Protein AF-A0A2E4FPM6-F1 (afdb_monomer_lite)

pLDDT: mean 92.64, std 7.2, range [59.97, 98.19]

Radius of gyration: 11.46 Å; chains: 1; bounding box: 29×18×30 Å

Sequence (65 aa):
MTIDRNDFGIKTESRGARWVAWVTRDGSDKPLDSVLLCGQTRDEAESNARAWADKLTADPILIRN

Secondary structure (DSSP, 8-state):
----GGGEEEEEEEETTEEEEEEEETT--SPGGG--EEESSHHHHHHHHHHHHHHHHH-GGGS--

Structure (mmCIF, N/CA/C/O backbone):
data_AF-A0A2E4FPM6-F1
#
_entry.id   AF-A0A2E4FPM6-F1
#
loop_
_atom_site.group_PDB
_atom_site.id
_atom_site.type_symbol
_atom_site.label_atom_id
_atom_site.label_alt_id
_atom_site.label_comp_id
_atom_site.label_asym_id
_atom_site.label_entity_id
_atom_site.label_seq_id
_atom_site.pdbx_PDB_ins_code
_atom_site.Cartn_x
_atom_site.Cartn_y
_atom_site.Cartn_z
_atom_site.occupancy
_atom_site.B_iso_or_equiv
_atom_site.auth_seq_id
_atom_site.auth_comp_id
_atom_site.auth_asym_id
_atom_site.auth_atom_id
_atom_site.pdbx_PDB_model_num
ATOM 1 N N . MET A 1 1 ? 13.801 -3.403 -17.980 1.00 59.97 1 MET A N 1
ATOM 2 C CA . MET A 1 1 ? 12.778 -2.378 -17.706 1.00 59.97 1 MET A CA 1
ATOM 3 C C . MET A 1 1 ? 13.183 -1.727 -16.403 1.00 59.97 1 MET A C 1
ATOM 5 O O . MET A 1 1 ? 13.195 -2.419 -15.395 1.00 59.97 1 MET A O 1
ATOM 9 N N . THR A 1 2 ? 13.655 -0.484 -16.442 1.00 78.00 2 THR A N 1
ATOM 10 C CA . THR A 1 2 ? 13.976 0.253 -15.213 1.00 78.00 2 THR A CA 1
ATOM 11 C C . THR A 1 2 ? 12.653 0.704 -14.617 1.00 78.00 2 THR A C 1
ATOM 13 O O . THR A 1 2 ? 11.818 1.234 -15.345 1.00 78.00 2 THR A O 1
ATOM 16 N N . ILE A 1 3 ? 12.426 0.384 -13.350 1.00 86.00 3 ILE A N 1
ATOM 17 C CA . ILE A 1 3 ? 11.265 0.851 -12.603 1.00 86.00 3 ILE A CA 1
ATOM 18 C C . ILE A 1 3 ? 11.784 1.877 -11.622 1.00 86.00 3 ILE A C 1
ATOM 20 O O . ILE A 1 3 ? 12.690 1.573 -10.848 1.00 86.00 3 ILE A O 1
ATOM 24 N N . ASP A 1 4 ? 11.220 3.073 -11.680 1.00 89.50 4 ASP A N 1
ATOM 25 C CA . ASP A 1 4 ? 11.552 4.150 -10.772 1.00 89.50 4 ASP A CA 1
ATOM 26 C C . ASP A 1 4 ? 10.502 4.241 -9.674 1.00 89.50 4 ASP A C 1
ATOM 28 O O . ASP A 1 4 ? 9.308 4.015 -9.875 1.00 89.50 4 ASP A O 1
ATOM 32 N N . ARG A 1 5 ? 10.929 4.656 -8.482 1.00 91.50 5 ARG A N 1
ATOM 33 C CA . ARG A 1 5 ? 10.014 4.824 -7.351 1.00 91.50 5 ARG A CA 1
ATOM 34 C C . ARG A 1 5 ? 8.867 5.800 -7.655 1.00 91.50 5 ARG A C 1
ATOM 36 O O . ARG A 1 5 ? 7.788 5.672 -7.073 1.00 91.50 5 ARG A O 1
ATOM 43 N N . ASN A 1 6 ? 9.101 6.762 -8.547 1.00 91.31 6 ASN A N 1
ATOM 44 C CA . ASN A 1 6 ? 8.125 7.766 -8.977 1.00 91.31 6 ASN A CA 1
ATOM 45 C C . ASN A 1 6 ? 7.044 7.206 -9.915 1.00 91.31 6 ASN A C 1
ATOM 47 O O . ASN A 1 6 ? 6.018 7.858 -10.091 1.00 91.31 6 ASN A O 1
ATOM 51 N N . ASP A 1 7 ? 7.232 5.999 -10.454 1.00 91.44 7 ASP A N 1
ATOM 52 C CA . ASP A 1 7 ? 6.217 5.304 -11.255 1.00 91.44 7 ASP A CA 1
ATOM 53 C C . ASP A 1 7 ? 5.059 4.787 -10.384 1.00 91.44 7 ASP A C 1
ATOM 55 O O . ASP A 1 7 ? 4.000 4.401 -10.890 1.00 91.44 7 ASP A O 1
ATOM 59 N N . PHE A 1 8 ? 5.262 4.768 -9.062 1.00 93.94 8 PHE A N 1
ATOM 60 C CA . PHE A 1 8 ? 4.338 4.201 -8.095 1.00 93.94 8 PHE A CA 1
ATOM 61 C C . PHE A 1 8 ? 3.534 5.257 -7.338 1.00 93.94 8 PHE A C 1
ATOM 63 O O . PHE A 1 8 ? 4.079 6.097 -6.613 1.00 93.94 8 PHE A O 1
ATOM 70 N N . GLY A 1 9 ? 2.211 5.126 -7.417 1.00 95.62 9 GLY A N 1
ATOM 71 C CA . GLY A 1 9 ? 1.265 5.796 -6.533 1.00 95.62 9 GLY A CA 1
ATOM 72 C C . GLY A 1 9 ? 0.963 4.960 -5.290 1.00 95.62 9 GLY A C 1
ATOM 73 O O . GLY A 1 9 ? 1.219 3.757 -5.247 1.00 95.62 9 GLY A O 1
ATOM 74 N N . ILE A 1 10 ? 0.402 5.602 -4.264 1.00 96.31 10 ILE A N 1
ATOM 75 C CA . ILE A 1 10 ? -0.118 4.917 -3.077 1.00 96.31 10 ILE A CA 1
ATOM 76 C C . ILE A 1 10 ? -1.550 5.355 -2.858 1.00 96.31 10 ILE A C 1
ATOM 78 O O . ILE A 1 10 ? -1.847 6.551 -2.815 1.00 96.31 10 ILE A O 1
ATOM 82 N N . LYS A 1 11 ? -2.425 4.370 -2.692 1.00 97.12 11 LYS A N 1
ATOM 83 C CA . LYS A 1 11 ? -3.793 4.576 -2.238 1.00 97.12 11 LYS A CA 1
ATOM 84 C C . LYS A 1 11 ? -4.011 3.863 -0.925 1.00 97.12 11 LYS A C 1
ATOM 86 O O . LYS A 1 11 ? -3.401 2.829 -0.677 1.00 97.12 11 LYS A O 1
ATOM 91 N N . THR A 1 12 ? -4.905 4.427 -0.124 1.00 97.44 12 THR A N 1
ATOM 92 C CA . THR A 1 12 ? -5.218 3.941 1.214 1.00 97.44 12 THR A CA 1
ATOM 93 C C . THR A 1 12 ? -6.687 4.155 1.497 1.00 97.44 12 THR A C 1
ATOM 95 O O . THR A 1 12 ? -7.236 5.213 1.188 1.00 97.44 12 THR A O 1
ATOM 98 N N . GLU A 1 13 ? -7.319 3.171 2.120 1.00 96.81 13 GLU A N 1
ATOM 99 C CA . GLU A 1 13 ? -8.712 3.248 2.531 1.00 96.81 13 GLU A CA 1
ATOM 100 C C . GLU A 1 13 ? -8.946 2.500 3.846 1.00 96.81 13 GLU A C 1
ATOM 102 O O . GLU A 1 13 ? -8.187 1.606 4.237 1.00 96.81 13 GLU A O 1
ATOM 107 N N . SER A 1 14 ? -10.022 2.865 4.539 1.00 96.75 14 SER A N 1
ATOM 108 C CA . SER A 1 14 ? -10.510 2.092 5.673 1.00 96.75 14 SER A CA 1
ATOM 109 C C . SER A 1 14 ? -11.313 0.890 5.172 1.00 96.75 14 SER A C 1
ATOM 111 O O . SER A 1 14 ? -12.210 1.010 4.337 1.00 96.75 14 SER A O 1
ATOM 113 N N . ARG A 1 15 ? -11.015 -0.295 5.709 1.00 93.19 15 ARG A N 1
ATOM 114 C CA . ARG A 1 15 ? -11.794 -1.518 5.494 1.00 93.19 15 ARG A CA 1
ATOM 115 C C . ARG A 1 15 ? -12.167 -2.134 6.832 1.00 93.19 15 ARG A C 1
ATOM 117 O O . ARG A 1 15 ? -11.386 -2.852 7.457 1.00 93.19 15 ARG A O 1
ATOM 124 N N . GLY A 1 16 ? -13.393 -1.852 7.267 1.00 89.19 16 GLY A N 1
ATOM 125 C CA . GLY A 1 16 ? -13.888 -2.276 8.574 1.00 89.19 16 GLY A CA 1
ATOM 126 C C . GLY A 1 16 ? -13.031 -1.695 9.700 1.00 89.19 16 GLY A C 1
ATOM 127 O O . GLY A 1 16 ? -12.815 -0.489 9.756 1.00 89.19 16 GLY A O 1
ATOM 128 N N . ALA A 1 17 ? -12.522 -2.558 10.580 1.00 90.25 17 ALA A N 1
ATOM 129 C CA . ALA A 1 17 ? -11.686 -2.170 11.720 1.00 90.25 17 ALA A CA 1
ATOM 130 C C . ALA A 1 17 ? -10.183 -2.022 11.387 1.00 90.25 17 ALA A C 1
ATOM 132 O O . ALA A 1 17 ? -9.361 -1.961 12.299 1.00 90.25 17 ALA A O 1
ATOM 133 N N . ARG A 1 18 ? -9.799 -2.026 10.103 1.00 93.06 18 ARG A N 1
ATOM 134 C CA . ARG A 1 18 ? -8.401 -1.936 9.654 1.00 93.06 18 ARG A CA 1
ATOM 135 C C . ARG A 1 18 ? -8.239 -0.905 8.548 1.00 93.06 18 ARG A C 1
ATOM 137 O O . ARG A 1 18 ? -9.194 -0.566 7.850 1.00 93.06 18 ARG A O 1
ATOM 144 N N . TRP A 1 19 ? -7.007 -0.453 8.367 1.00 97.69 19 TRP A N 1
ATOM 145 C CA . TRP A 1 19 ? -6.599 0.319 7.204 1.00 97.69 19 TRP A CA 1
ATOM 146 C C . TRP A 1 19 ? -5.888 -0.587 6.215 1.00 97.69 19 TRP A C 1
ATOM 148 O O . TRP A 1 19 ? -5.135 -1.479 6.608 1.00 97.69 19 TRP A O 1
ATOM 158 N N . VAL A 1 20 ? -6.138 -0.364 4.931 1.00 97.44 20 VAL A N 1
ATOM 159 C CA . VAL A 1 20 ? -5.423 -1.040 3.852 1.00 97.44 20 VAL A CA 1
ATOM 160 C C . VAL A 1 20 ? -4.879 -0.006 2.888 1.00 97.44 20 VAL A C 1
ATOM 162 O O . VAL A 1 20 ? -5.544 0.983 2.594 1.00 97.44 20 VAL A O 1
ATOM 165 N N . ALA A 1 21 ? -3.676 -0.247 2.393 1.00 97.94 21 ALA A N 1
ATOM 166 C CA . ALA A 1 21 ? -3.036 0.548 1.368 1.00 97.94 21 ALA A CA 1
ATOM 167 C C . ALA A 1 21 ? -2.475 -0.353 0.275 1.00 97.94 21 ALA A C 1
ATOM 169 O O . ALA A 1 21 ? -2.204 -1.533 0.496 1.00 9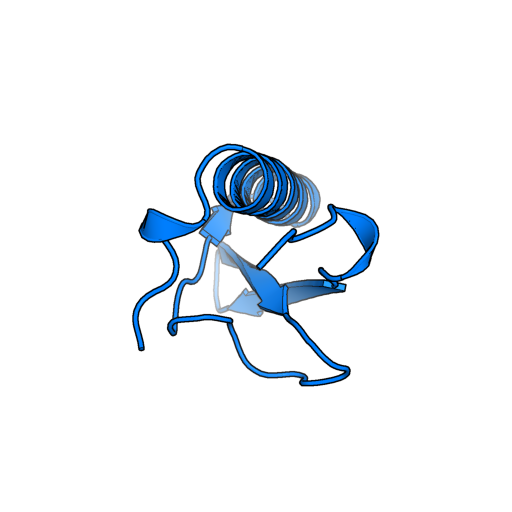7.94 21 ALA A O 1
ATOM 170 N N . TRP A 1 22 ? -2.301 0.195 -0.915 1.00 97.88 22 TRP A N 1
ATOM 171 C CA . TRP A 1 22 ? -1.724 -0.523 -2.039 1.00 97.88 22 TRP A CA 1
ATOM 172 C C . TRP A 1 22 ? -0.918 0.402 -2.927 1.00 97.88 22 TRP A C 1
ATOM 174 O O . TRP A 1 22 ? -1.144 1.614 -2.985 1.00 97.88 22 TRP A O 1
ATOM 184 N N . VAL A 1 23 ? 0.026 -0.213 -3.630 1.00 96.88 23 VAL A N 1
ATOM 185 C CA . VAL A 1 23 ? 0.791 0.440 -4.684 1.00 96.88 23 VAL A CA 1
ATOM 186 C C . VAL A 1 23 ? -0.049 0.442 -5.954 1.00 96.88 23 VAL A C 1
ATOM 188 O O . VAL A 1 23 ? -0.653 -0.573 -6.304 1.00 96.88 23 VAL A O 1
ATOM 191 N N . THR A 1 24 ? -0.096 1.576 -6.640 1.00 95.94 24 THR A N 1
ATOM 192 C CA . THR A 1 24 ? -0.668 1.698 -7.982 1.00 95.94 24 THR A CA 1
ATOM 193 C C . THR A 1 24 ? 0.417 2.061 -8.984 1.00 95.94 24 THR A C 1
ATOM 195 O O . THR A 1 24 ? 1.491 2.528 -8.605 1.00 95.94 24 THR A O 1
ATOM 198 N N . ARG A 1 25 ? 0.140 1.858 -10.271 1.00 91.56 25 ARG A N 1
ATOM 199 C CA . ARG A 1 25 ? 1.054 2.192 -11.365 1.00 91.56 25 ARG A CA 1
ATOM 200 C C . ARG A 1 25 ? 0.284 2.795 -12.539 1.00 91.56 25 ARG A C 1
ATOM 202 O O . ARG A 1 25 ? -0.898 2.494 -12.706 1.00 91.56 25 ARG A O 1
ATOM 209 N N . ASP A 1 26 ? 0.946 3.636 -13.330 1.00 85.25 26 ASP A N 1
ATOM 210 C CA . ASP A 1 26 ? 0.468 4.143 -14.628 1.00 85.25 26 ASP A CA 1
ATOM 211 C C . ASP A 1 26 ? -0.901 4.850 -14.563 1.00 85.25 26 ASP A C 1
ATOM 213 O O . ASP A 1 26 ? -1.745 4.713 -15.445 1.00 85.25 26 ASP A O 1
ATOM 217 N N . GLY A 1 27 ? -1.156 5.586 -13.474 1.00 80.75 27 GLY A N 1
ATOM 218 C CA . GLY A 1 27 ? -2.426 6.294 -13.260 1.00 80.75 27 GLY A CA 1
ATOM 219 C C . GLY A 1 27 ? -3.624 5.384 -12.963 1.00 80.75 27 GLY A C 1
ATOM 220 O O . GLY A 1 27 ? -4.755 5.863 -12.907 1.00 80.75 27 GLY A O 1
ATOM 221 N N . SER A 1 28 ? -3.397 4.084 -12.757 1.00 88.38 28 SER A N 1
ATOM 222 C CA . SER A 1 28 ? -4.420 3.153 -12.291 1.00 88.38 28 SER A CA 1
ATOM 223 C C . SER A 1 28 ? -4.795 3.427 -10.835 1.00 88.38 28 SER A C 1
ATOM 225 O O . SER A 1 28 ? -3.963 3.795 -10.007 1.00 88.38 28 SER A O 1
ATOM 227 N N . ASP A 1 29 ? -6.051 3.150 -10.502 1.00 90.56 29 ASP A N 1
ATOM 228 C CA . ASP A 1 29 ? -6.538 3.132 -9.122 1.00 90.56 29 ASP A CA 1
ATOM 229 C C . ASP A 1 29 ? -6.449 1.743 -8.481 1.00 90.56 29 ASP A C 1
ATOM 231 O O . ASP A 1 29 ? -6.652 1.592 -7.273 1.00 90.56 29 ASP A O 1
ATOM 235 N N . LYS A 1 30 ? -6.148 0.719 -9.285 1.00 92.38 30 LYS A N 1
ATOM 236 C CA . LYS A 1 30 ? -6.138 -0.679 -8.857 1.00 92.38 30 LYS A CA 1
ATOM 237 C C . LYS A 1 30 ? -4.804 -1.061 -8.209 1.00 92.38 30 LYS A C 1
ATOM 239 O O . LYS A 1 30 ? -3.764 -0.554 -8.634 1.00 92.38 30 LYS A O 1
ATOM 244 N N . PRO A 1 31 ? -4.819 -1.995 -7.243 1.00 93.75 31 PRO A N 1
ATOM 245 C CA . PRO A 1 31 ? -3.601 -2.562 -6.683 1.00 93.75 31 PRO A CA 1
ATOM 246 C C . PRO A 1 31 ? -2.750 -3.224 -7.761 1.00 93.75 31 PRO A C 1
ATOM 248 O O . PRO A 1 31 ? -3.237 -4.088 -8.496 1.00 93.75 31 PRO A O 1
ATOM 251 N N . LEU A 1 32 ? -1.475 -2.849 -7.813 1.00 93.38 32 LEU A N 1
ATOM 252 C CA . LEU A 1 32 ? -0.467 -3.583 -8.560 1.00 93.38 32 LEU A CA 1
ATOM 253 C C . LEU A 1 32 ? -0.380 -5.005 -7.988 1.00 93.38 32 LEU A C 1
ATOM 255 O O . LEU A 1 32 ? -0.318 -5.193 -6.769 1.00 93.38 32 LEU A O 1
ATOM 259 N N . ASP A 1 33 ? -0.466 -5.997 -8.870 1.00 90.12 33 ASP A N 1
ATOM 260 C CA . ASP A 1 33 ? -0.446 -7.433 -8.562 1.00 90.12 33 ASP A CA 1
ATOM 261 C C . ASP A 1 33 ? -1.473 -7.903 -7.529 1.00 90.12 33 ASP A C 1
ATOM 263 O O . AS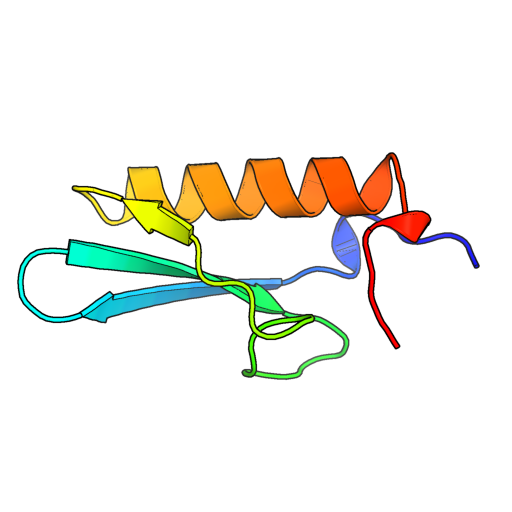P A 1 33 ? -1.305 -8.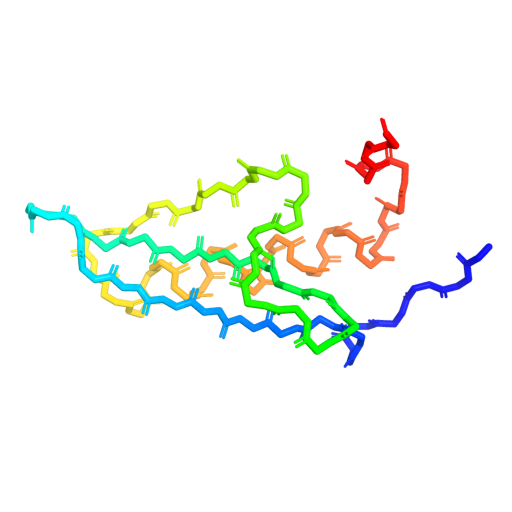940 -6.887 1.00 90.12 33 ASP A O 1
ATOM 267 N N . SER A 1 34 ? -2.563 -7.152 -7.354 1.00 92.12 34 SER A N 1
ATOM 268 C CA . SER A 1 34 ? -3.587 -7.454 -6.344 1.00 92.12 34 SER A CA 1
ATOM 269 C C . SER A 1 34 ? -3.047 -7.503 -4.902 1.00 92.12 34 SER A C 1
ATOM 271 O O . SER A 1 34 ? -3.649 -8.146 -4.040 1.00 92.12 34 SER A O 1
ATOM 273 N N . VAL A 1 35 ? -1.935 -6.816 -4.610 1.00 94.06 35 VAL A N 1
ATOM 274 C CA . VAL A 1 35 ? -1.336 -6.783 -3.266 1.00 94.06 35 VAL A CA 1
ATOM 275 C C . VAL A 1 35 ? -1.955 -5.667 -2.420 1.00 94.06 35 VAL A C 1
ATOM 277 O O . VAL A 1 35 ? -1.906 -4.493 -2.783 1.00 94.06 35 VAL A O 1
ATOM 280 N N . LEU A 1 36 ? -2.499 -6.034 -1.255 1.00 95.56 36 LEU A N 1
ATOM 281 C CA . LEU A 1 36 ? -3.021 -5.109 -0.243 1.00 95.56 36 LEU A CA 1
ATOM 282 C C . LEU A 1 36 ? -2.189 -5.206 1.041 1.00 95.56 36 LEU A C 1
ATOM 284 O O . LEU A 1 36 ? -1.972 -6.295 1.573 1.00 95.56 36 LEU A O 1
ATOM 288 N N . LEU A 1 37 ? -1.759 -4.061 1.561 1.00 97.38 37 LEU A N 1
ATOM 289 C CA . LEU A 1 37 ? -0.939 -3.932 2.759 1.00 97.38 37 LEU A CA 1
ATOM 290 C C . LEU A 1 37 ? -1.811 -3.390 3.886 1.00 97.38 37 LEU A C 1
ATOM 292 O O . LEU A 1 37 ? -2.384 -2.311 3.772 1.00 97.38 37 LEU A O 1
ATOM 296 N N . CYS A 1 38 ? -1.933 -4.142 4.976 1.00 96.69 38 CYS A N 1
ATOM 297 C CA . CYS A 1 38 ? -2.748 -3.735 6.117 1.00 96.69 38 CYS A CA 1
ATOM 298 C C . CYS A 1 38 ? -1.942 -2.892 7.116 1.00 96.69 38 CYS A C 1
ATOM 300 O O . CYS A 1 38 ? -0.728 -3.050 7.233 1.00 96.69 38 CYS A O 1
ATOM 302 N N . GLY A 1 39 ? -2.645 -2.055 7.873 1.00 96.75 39 GLY A N 1
ATOM 303 C CA . GLY A 1 39 ? -2.146 -1.356 9.054 1.00 96.75 39 GLY A CA 1
ATOM 304 C C . GLY A 1 39 ? -3.261 -1.165 10.082 1.00 96.75 39 GLY A C 1
ATOM 305 O O . GLY A 1 39 ? -4.452 -1.180 9.744 1.00 96.75 39 GLY A O 1
ATOM 306 N N . GLN A 1 40 ? -2.890 -1.005 11.351 1.00 95.75 40 GLN A N 1
ATOM 307 C CA . GLN A 1 40 ? -3.825 -0.635 12.411 1.00 95.75 40 GLN A CA 1
ATOM 308 C C . GLN A 1 40 ? -4.270 0.825 12.257 1.00 95.75 40 GLN A C 1
ATOM 310 O O . GLN A 1 40 ? -5.419 1.158 12.550 1.00 95.75 40 GLN A O 1
ATOM 315 N N . THR A 1 41 ? -3.388 1.685 11.746 1.00 97.12 41 THR A N 1
ATOM 316 C CA . THR A 1 41 ? -3.682 3.080 11.399 1.00 97.12 41 THR A CA 1
ATOM 317 C C . THR A 1 41 ? -3.501 3.330 9.904 1.00 97.12 41 THR A C 1
ATOM 319 O O . THR A 1 41 ? -2.880 2.538 9.189 1.00 97.12 41 THR A O 1
ATOM 322 N N . ARG A 1 42 ? -4.036 4.461 9.427 1.00 96.88 42 ARG A N 1
ATOM 323 C CA . ARG A 1 42 ? -3.831 4.923 8.051 1.00 96.88 42 ARG A CA 1
ATOM 324 C C . ARG A 1 42 ? -2.343 5.049 7.722 1.00 96.88 42 ARG A C 1
ATOM 326 O O . ARG A 1 42 ? -1.904 4.534 6.699 1.00 96.88 42 ARG A O 1
ATOM 333 N N . ASP A 1 43 ? -1.591 5.695 8.609 1.00 97.56 43 ASP A N 1
ATOM 334 C CA . ASP A 1 43 ? -0.166 5.974 8.417 1.00 97.56 43 ASP A CA 1
ATOM 335 C C . ASP A 1 43 ? 0.661 4.689 8.365 1.00 97.56 43 ASP A C 1
ATOM 337 O O . ASP A 1 43 ? 1.586 4.577 7.565 1.00 97.56 43 ASP A O 1
ATOM 341 N N . GLU A 1 44 ? 0.305 3.689 9.173 1.00 97.81 44 GLU A N 1
ATOM 342 C CA . GLU A 1 44 ? 0.967 2.386 9.148 1.00 97.81 44 GLU A CA 1
ATOM 343 C C . GLU A 1 44 ? 0.728 1.663 7.817 1.00 97.81 44 GLU A C 1
ATOM 345 O O . GLU A 1 44 ? 1.675 1.166 7.207 1.00 97.81 44 GLU A O 1
ATOM 350 N N . ALA A 1 45 ? -0.516 1.654 7.324 1.00 98.19 45 ALA A N 1
ATOM 351 C CA . ALA A 1 45 ? -0.832 1.065 6.026 1.00 98.19 45 ALA A CA 1
ATOM 352 C C . ALA A 1 45 ? -0.074 1.785 4.894 1.00 98.19 45 ALA A C 1
ATOM 354 O O . ALA A 1 45 ? 0.562 1.133 4.063 1.00 98.19 45 ALA A O 1
ATOM 355 N N . GLU A 1 46 ? -0.068 3.123 4.894 1.00 98.00 46 GLU A N 1
ATOM 356 C CA . GLU A 1 46 ? 0.686 3.927 3.924 1.00 98.00 46 GLU A CA 1
ATOM 357 C C . GLU A 1 46 ? 2.191 3.650 3.986 1.00 98.00 46 GLU A C 1
ATOM 359 O O . GLU A 1 46 ? 2.827 3.489 2.944 1.00 98.00 46 GLU A O 1
ATOM 364 N N . SER A 1 47 ? 2.764 3.554 5.187 1.00 98.19 47 SER A N 1
ATOM 365 C CA . SER A 1 47 ? 4.180 3.234 5.385 1.00 98.19 47 SER A CA 1
ATOM 366 C C . SER A 1 47 ? 4.526 1.851 4.825 1.00 98.19 47 SER A C 1
ATOM 368 O O . SER A 1 47 ? 5.502 1.703 4.085 1.00 98.19 47 SER A O 1
ATOM 370 N N . ASN A 1 48 ? 3.669 0.855 5.068 1.00 97.94 48 ASN A N 1
ATOM 371 C CA . ASN A 1 48 ? 3.831 -0.490 4.519 1.00 97.94 48 ASN A CA 1
ATOM 372 C C . ASN A 1 48 ? 3.774 -0.491 2.982 1.00 97.94 48 ASN A C 1
ATOM 374 O O . ASN A 1 48 ? 4.589 -1.154 2.338 1.00 97.94 48 ASN A O 1
ATOM 378 N N . ALA A 1 49 ? 2.866 0.283 2.378 1.00 97.62 49 ALA A N 1
ATOM 379 C CA . ALA A 1 49 ? 2.797 0.432 0.924 1.00 97.62 49 ALA A CA 1
ATOM 380 C C . ALA A 1 49 ? 4.018 1.176 0.345 1.00 97.62 49 ALA A C 1
ATOM 382 O O . ALA A 1 49 ? 4.501 0.801 -0.724 1.00 97.62 49 ALA A O 1
ATOM 383 N N . ARG A 1 50 ? 4.568 2.180 1.050 1.00 97.38 50 ARG A N 1
ATOM 384 C CA . ARG A 1 50 ? 5.818 2.862 0.651 1.00 97.38 50 ARG A CA 1
ATOM 385 C C . ARG A 1 50 ? 6.989 1.890 0.641 1.00 97.38 50 ARG A C 1
ATOM 387 O O . ARG A 1 50 ? 7.651 1.774 -0.384 1.00 97.38 50 ARG A O 1
ATOM 394 N N . ALA A 1 51 ? 7.166 1.141 1.726 1.00 97.56 51 ALA A N 1
ATOM 395 C CA . ALA A 1 51 ? 8.208 0.127 1.825 1.00 97.56 51 ALA A CA 1
ATOM 396 C C . ALA A 1 51 ? 8.043 -0.977 0.766 1.00 97.56 51 ALA A C 1
ATOM 398 O O . ALA A 1 51 ? 9.031 -1.520 0.272 1.00 97.56 51 ALA A O 1
ATOM 399 N N . TRP A 1 52 ? 6.803 -1.311 0.394 1.00 96.88 52 TRP A N 1
ATOM 400 C CA . TRP A 1 52 ? 6.542 -2.240 -0.701 1.00 96.88 52 TRP A CA 1
ATOM 401 C C . TRP A 1 52 ? 6.965 -1.671 -2.060 1.00 96.88 52 TRP A C 1
ATOM 403 O O . TRP A 1 52 ? 7.680 -2.345 -2.792 1.00 96.88 52 TRP A O 1
ATOM 413 N N . ALA A 1 53 ? 6.615 -0.422 -2.376 1.00 96.19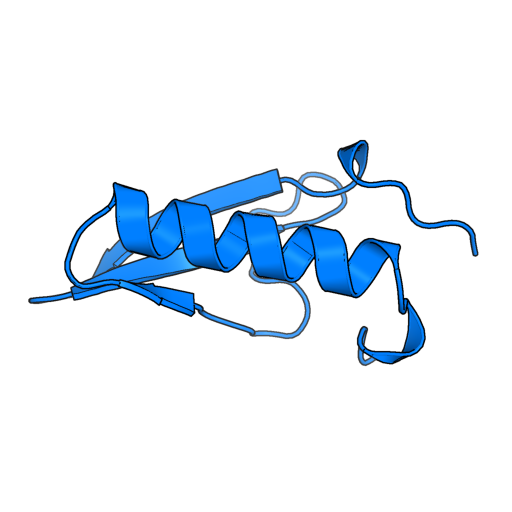 53 ALA A N 1
ATOM 414 C CA . ALA A 1 53 ? 7.058 0.242 -3.606 1.00 96.19 53 ALA A CA 1
ATOM 415 C C . ALA A 1 53 ? 8.593 0.326 -3.710 1.00 96.19 53 ALA A C 1
ATOM 417 O O . ALA A 1 53 ? 9.158 0.108 -4.783 1.00 96.19 53 ALA A O 1
ATOM 418 N N . ASP A 1 54 ? 9.278 0.584 -2.594 1.00 95.81 54 ASP A N 1
ATOM 419 C CA . ASP A 1 54 ? 10.743 0.608 -2.551 1.00 95.81 54 ASP A CA 1
ATOM 420 C C . ASP A 1 54 ? 11.326 -0.785 -2.855 1.00 95.81 54 ASP A C 1
ATOM 422 O O . ASP A 1 54 ? 12.278 -0.906 -3.626 1.00 95.81 54 ASP A O 1
ATOM 426 N N . LYS A 1 55 ? 10.704 -1.856 -2.337 1.00 95.25 55 LYS A N 1
ATOM 427 C CA . LYS A 1 55 ? 11.075 -3.241 -2.677 1.00 95.25 55 LYS A CA 1
ATOM 428 C C . LYS A 1 55 ? 10.850 -3.566 -4.150 1.00 95.25 55 LYS A C 1
ATOM 430 O O . LYS A 1 55 ? 11.717 -4.187 -4.746 1.00 95.25 55 LYS A O 1
ATOM 435 N N . LEU A 1 56 ? 9.736 -3.134 -4.742 1.00 94.00 56 LEU A N 1
ATOM 436 C CA . LEU A 1 56 ? 9.462 -3.339 -6.172 1.00 94.00 56 LEU A CA 1
ATOM 437 C C . LEU A 1 56 ? 10.455 -2.591 -7.071 1.00 94.00 56 LEU A C 1
ATOM 439 O O . LEU A 1 56 ? 10.800 -3.067 -8.147 1.00 94.00 56 LEU A O 1
ATOM 443 N N . THR A 1 57 ? 10.920 -1.424 -6.620 1.00 93.75 57 THR A N 1
ATOM 444 C CA . THR A 1 57 ? 11.960 -0.644 -7.306 1.00 93.75 57 THR A CA 1
ATOM 445 C C . THR A 1 57 ? 13.306 -1.375 -7.248 1.00 93.75 57 THR A C 1
ATOM 447 O O . THR A 1 57 ? 14.007 -1.472 -8.251 1.00 93.75 57 THR A O 1
ATOM 450 N N . ALA A 1 58 ? 13.661 -1.912 -6.075 1.00 94.12 58 ALA A N 1
ATOM 451 C CA . ALA A 1 58 ? 14.911 -2.641 -5.867 1.00 94.12 58 ALA A CA 1
ATOM 452 C C . ALA A 1 58 ? 14.927 -4.022 -6.541 1.00 94.12 58 ALA A C 1
ATOM 454 O O . ALA A 1 58 ? 15.984 -4.470 -6.986 1.00 94.12 58 ALA A O 1
ATOM 455 N N . ASP A 1 59 ? 13.773 -4.687 -6.615 1.00 93.81 59 ASP A N 1
ATOM 456 C CA . ASP A 1 59 ? 13.627 -6.012 -7.208 1.00 93.81 59 ASP A CA 1
ATOM 457 C C . ASP A 1 59 ? 12.363 -6.118 -8.086 1.00 93.81 59 ASP A C 1
ATOM 459 O O . ASP A 1 59 ? 11.310 -6.595 -7.643 1.00 93.81 59 ASP A O 1
ATOM 463 N N . PRO A 1 60 ? 12.454 -5.696 -9.362 1.00 89.81 60 PRO A N 1
ATOM 464 C CA . PRO A 1 60 ? 11.327 -5.739 -10.290 1.00 89.81 60 PRO A CA 1
ATOM 465 C C . PRO A 1 60 ? 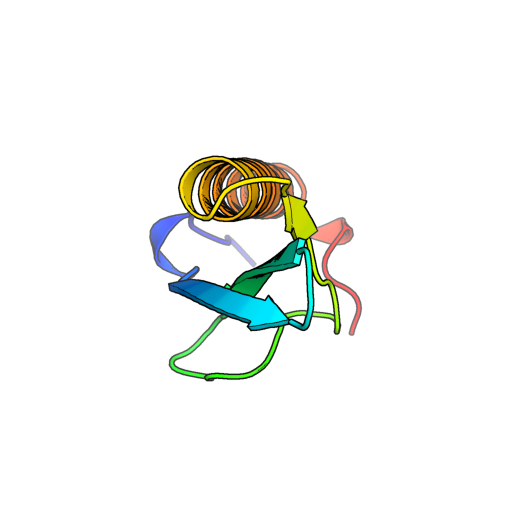10.789 -7.146 -10.583 1.00 89.81 60 PRO A C 1
ATOM 467 O O . PRO A 1 60 ? 9.688 -7.254 -11.120 1.00 89.81 60 PRO A O 1
ATOM 470 N N . ILE A 1 61 ? 11.512 -8.226 -10.239 1.00 90.88 61 ILE A N 1
ATOM 471 C CA . ILE A 1 61 ? 11.028 -9.607 -10.437 1.00 90.88 61 ILE A CA 1
ATOM 472 C C . ILE A 1 61 ? 9.815 -9.935 -9.558 1.00 90.88 61 ILE A C 1
ATOM 474 O O . ILE A 1 61 ? 9.094 -10.898 -9.814 1.00 90.88 61 ILE A O 1
ATOM 478 N N . LEU A 1 62 ? 9.597 -9.143 -8.506 1.00 89.94 62 LEU A N 1
ATOM 479 C CA . LEU A 1 62 ? 8.457 -9.289 -7.611 1.00 89.94 62 LEU A CA 1
ATOM 480 C C . LEU A 1 62 ? 7.141 -8.885 -8.280 1.00 89.94 62 LEU A C 1
ATOM 482 O O . LEU A 1 62 ? 6.090 -9.274 -7.768 1.00 89.94 62 LEU A O 1
ATOM 486 N N . ILE A 1 63 ? 7.204 -8.156 -9.403 1.00 88.69 63 ILE A N 1
ATOM 487 C CA . ILE A 1 63 ? 6.029 -7.800 -10.193 1.00 88.69 63 ILE A CA 1
ATOM 488 C C . ILE A 1 63 ? 5.605 -9.000 -11.043 1.00 88.69 63 ILE A C 1
ATOM 490 O O . ILE A 1 63 ? 6.358 -9.468 -11.899 1.00 88.69 63 ILE A O 1
ATOM 494 N N . ARG A 1 64 ? 4.401 -9.515 -10.801 1.00 80.75 64 ARG A N 1
ATOM 495 C CA . ARG A 1 64 ? 3.851 -10.692 -11.482 1.00 80.75 64 ARG A CA 1
ATOM 496 C C . ARG A 1 64 ? 2.985 -10.262 -12.668 1.00 80.75 64 ARG A C 1
ATOM 498 O O . ARG A 1 64 ? 2.025 -9.524 -12.489 1.00 80.75 64 ARG A O 1
ATOM 505 N N . ASN A 1 65 ? 3.321 -10.762 -13.861 1.00 61.62 65 ASN A N 1
ATOM 506 C CA . ASN A 1 65 ? 2.521 -10.598 -15.085 1.00 61.62 65 ASN A CA 1
ATOM 507 C C . ASN A 1 65 ? 1.186 -11.347 -15.026 1.00 61.62 65 ASN A C 1
ATOM 509 O O . ASN A 1 65 ? 1.174 -12.480 -14.488 1.00 61.62 65 ASN A O 1
#

Fo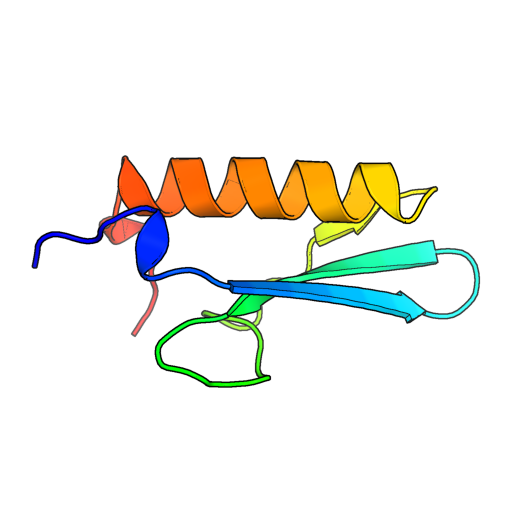ldseek 3Di:
DQDDLVQWDKDWDDDPQWIKMAIDGDPDPAHQVNDIAIDNDRVRNRVRRSVVSVVCNVPVVVRDD